Protein AF-A0A5J4FY13-F1 (afdb_monomer_lite)

Secondary structure (DSSP, 8-state):
-HHHHHHHHHHHHHHHHHHHHHHHHHHHHHHHT-TTHHHHHHHHHHHHHHHHHHHHHHH----

Radius of gyration: 14.85 Å; chains: 1; bounding box: 40×12×4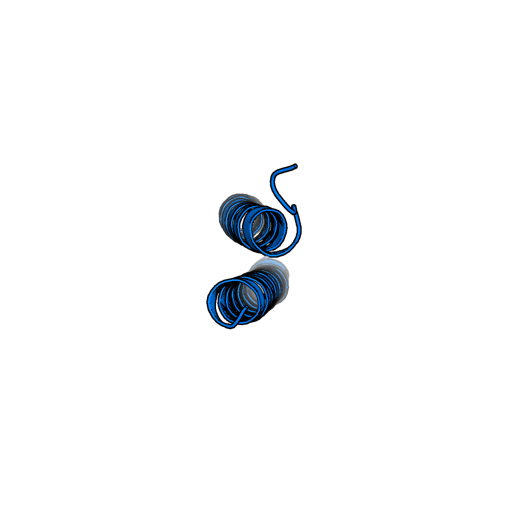2 Å

Structure (mmCIF, N/CA/C/O backbone):
data_AF-A0A5J4FY13-F1
#
_entry.id   AF-A0A5J4FY13-F1
#
loop_
_atom_site.group_PDB
_atom_site.id
_atom_site.type_symbol
_atom_site.label_atom_id
_atom_site.label_alt_id
_atom_site.label_comp_id
_atom_site.label_asym_id
_atom_site.label_entity_id
_atom_site.label_seq_id
_atom_site.pdbx_PDB_ins_code
_atom_site.Cartn_x
_atom_site.Cartn_y
_atom_site.Cartn_z
_atom_site.occupancy
_atom_site.B_iso_or_equiv
_atom_site.auth_seq_id
_atom_site.auth_comp_id
_atom_site.auth_asym_id
_atom_site.auth_atom_id
_atom_site.pdbx_PDB_model_num
ATOM 1 N N . MET A 1 1 ? -11.016 -5.052 22.300 1.00 56.47 1 MET A N 1
ATOM 2 C CA . MET A 1 1 ? -10.237 -3.906 21.764 1.00 56.47 1 MET A CA 1
ATOM 3 C C . MET A 1 1 ? -9.036 -4.352 20.931 1.00 56.47 1 MET A C 1
ATOM 5 O O . MET A 1 1 ? -8.748 -3.701 19.934 1.00 56.47 1 MET A O 1
ATOM 9 N N . THR A 1 2 ? -8.402 -5.477 21.269 1.00 61.66 2 THR A N 1
ATOM 10 C CA . THR A 1 2 ? -7.211 -6.048 20.610 1.00 61.66 2 THR A CA 1
ATOM 11 C C . THR A 1 2 ? -7.338 -6.189 19.087 1.00 61.66 2 THR A C 1
ATOM 13 O O . THR A 1 2 ? -6.446 -5.766 18.358 1.00 61.66 2 THR A O 1
ATOM 16 N N . ASN A 1 3 ? -8.490 -6.649 18.582 1.00 72.12 3 ASN A N 1
ATOM 17 C CA . ASN A 1 3 ? -8.709 -6.821 17.136 1.00 72.12 3 ASN A CA 1
ATOM 18 C C . ASN A 1 3 ? -8.673 -5.504 16.341 1.00 72.12 3 ASN A C 1
ATOM 20 O O . ASN A 1 3 ? -8.299 -5.507 15.174 1.00 72.12 3 ASN A O 1
ATOM 24 N N . LYS A 1 4 ? -9.033 -4.366 16.953 1.00 77.00 4 LYS A N 1
ATOM 25 C CA . LYS A 1 4 ? -8.997 -3.061 16.268 1.00 77.00 4 LYS A CA 1
ATOM 26 C C . LYS A 1 4 ? -7.575 -2.538 16.128 1.00 77.00 4 LYS A C 1
ATOM 28 O O . LYS A 1 4 ? -7.203 -2.066 15.061 1.00 77.00 4 LYS A O 1
ATOM 33 N N . VAL A 1 5 ? -6.783 -2.674 17.190 1.00 82.69 5 VAL A N 1
ATOM 34 C CA . VAL A 1 5 ? -5.367 -2.287 17.191 1.00 82.69 5 VAL A CA 1
ATOM 35 C C . VAL A 1 5 ? -4.584 -3.159 16.208 1.00 82.69 5 VAL A C 1
ATOM 37 O O . VAL A 1 5 ? -3.818 -2.632 15.411 1.00 82.69 5 VAL A O 1
ATOM 40 N N . SER A 1 6 ? -4.853 -4.468 16.178 1.00 82.75 6 SER A N 1
ATOM 41 C CA . SER A 1 6 ? -4.251 -5.391 15.207 1.00 82.75 6 SER A CA 1
ATOM 42 C C . SER A 1 6 ? -4.578 -5.020 13.752 1.00 82.75 6 SER A C 1
ATOM 44 O O . SER A 1 6 ? -3.672 -4.985 12.925 1.00 82.75 6 SER A O 1
ATOM 46 N N . LEU A 1 7 ? -5.831 -4.659 13.443 1.00 81.94 7 LEU A N 1
ATOM 47 C CA . LEU A 1 7 ? -6.215 -4.196 12.101 1.00 81.94 7 LEU A CA 1
ATOM 48 C C . LEU A 1 7 ? -5.524 -2.886 11.705 1.00 81.94 7 LEU A C 1
ATOM 50 O O . LEU A 1 7 ? -5.132 -2.732 10.552 1.00 81.94 7 LEU A O 1
ATOM 54 N N . ILE A 1 8 ? -5.354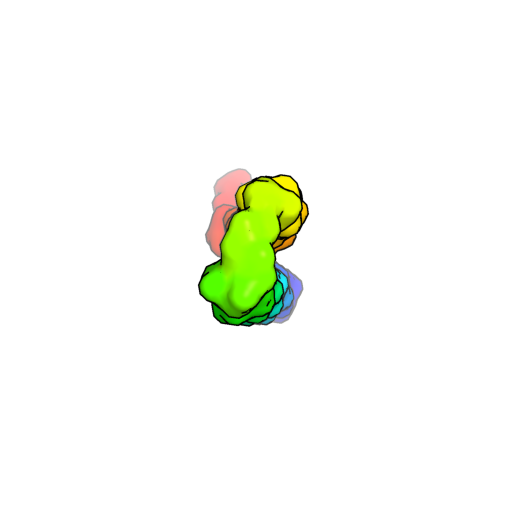 -1.954 12.645 1.00 84.69 8 ILE A N 1
ATOM 55 C CA . ILE A 1 8 ? -4.629 -0.703 12.389 1.00 84.69 8 ILE A CA 1
ATOM 56 C C . ILE A 1 8 ? -3.158 -1.002 12.086 1.00 84.69 8 ILE A C 1
ATOM 58 O O . ILE A 1 8 ? -2.651 -0.534 11.071 1.00 84.69 8 ILE A O 1
ATOM 62 N N . ILE A 1 9 ? -2.495 -1.823 12.908 1.00 88.12 9 ILE A N 1
ATOM 63 C CA . ILE A 1 9 ? -1.091 -2.212 12.699 1.00 88.12 9 ILE A CA 1
ATOM 64 C C . ILE A 1 9 ? -0.923 -2.918 11.348 1.00 88.12 9 ILE A C 1
ATOM 66 O O . ILE A 1 9 ? -0.044 -2.551 10.571 1.00 88.12 9 ILE A O 1
ATOM 70 N N . ALA A 1 10 ? -1.794 -3.879 11.030 1.00 85.94 10 ALA A N 1
ATOM 71 C CA . ALA A 1 10 ? -1.761 -4.588 9.754 1.00 85.94 10 ALA A CA 1
ATOM 72 C C . ALA A 1 10 ? -1.959 -3.638 8.561 1.00 85.94 10 ALA A C 1
ATOM 74 O O . ALA A 1 10 ? -1.219 -3.716 7.585 1.00 85.94 10 ALA A O 1
ATOM 75 N N . GLY A 1 11 ? -2.912 -2.704 8.644 1.00 84.94 11 GLY A N 1
ATOM 76 C CA . GLY A 1 11 ? -3.140 -1.717 7.589 1.00 84.94 11 GLY A CA 1
ATOM 77 C C . GLY A 1 11 ? -1.945 -0.783 7.381 1.00 84.94 11 GLY A C 1
ATOM 78 O O . GLY A 1 11 ? -1.568 -0.526 6.241 1.00 84.94 11 GLY A O 1
ATOM 79 N N . VAL A 1 12 ? -1.305 -0.329 8.465 1.00 88.50 12 VAL A N 1
ATOM 80 C CA . VAL A 1 12 ? -0.094 0.506 8.395 1.00 88.50 12 VAL A CA 1
ATOM 81 C C . VAL A 1 12 ? 1.055 -0.248 7.726 1.00 88.50 12 VAL A C 1
ATOM 83 O O . VAL A 1 12 ? 1.681 0.293 6.818 1.00 88.50 12 VAL A O 1
ATOM 86 N N . LEU A 1 13 ? 1.294 -1.506 8.110 1.00 90.25 13 LEU A N 1
ATOM 87 C CA . LEU A 1 13 ? 2.333 -2.338 7.498 1.00 90.25 13 LEU A CA 1
ATOM 88 C C . LEU A 1 13 ? 2.102 -2.524 5.993 1.00 90.25 13 LEU A C 1
ATOM 90 O O . LEU A 1 13 ? 3.027 -2.336 5.209 1.00 90.25 13 LEU A O 1
ATOM 94 N N . VAL A 1 14 ? 0.863 -2.805 5.578 1.00 88.31 14 VAL A N 1
ATOM 95 C CA . VAL A 1 14 ? 0.507 -2.969 4.157 1.00 88.31 14 VAL A CA 1
ATOM 96 C C . VAL A 1 14 ? 0.743 -1.683 3.357 1.00 88.31 14 VAL A C 1
ATOM 98 O O . VAL A 1 14 ? 1.278 -1.746 2.250 1.00 88.31 14 VAL A O 1
ATOM 101 N N . ILE A 1 15 ? 0.396 -0.512 3.907 1.00 87.44 15 ILE A N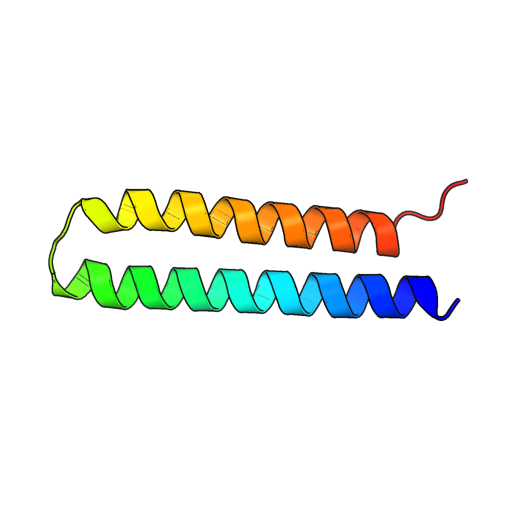 1
ATOM 102 C CA . ILE A 1 15 ? 0.654 0.776 3.241 1.00 87.44 15 ILE A CA 1
ATOM 103 C C . ILE A 1 15 ? 2.157 1.023 3.095 1.00 87.44 15 ILE A C 1
ATOM 105 O O . ILE A 1 15 ? 2.600 1.410 2.015 1.00 87.44 15 ILE A O 1
ATOM 109 N N . ILE A 1 16 ? 2.946 0.775 4.146 1.00 89.38 16 ILE A N 1
ATOM 110 C CA . ILE A 1 16 ? 4.405 0.947 4.108 1.00 89.38 16 ILE A CA 1
ATOM 111 C C . ILE A 1 16 ? 5.026 0.035 3.045 1.00 89.38 16 ILE A C 1
ATOM 113 O O . ILE A 1 16 ? 5.847 0.498 2.255 1.00 89.38 16 ILE A O 1
ATOM 117 N N . SER A 1 17 ? 4.605 -1.231 2.972 1.00 86.38 17 SER A N 1
ATOM 118 C CA . SER A 1 17 ? 5.063 -2.156 1.932 1.00 86.38 17 SER A CA 1
ATOM 119 C C . SER A 1 17 ? 4.697 -1.668 0.529 1.00 86.38 17 SER A C 1
ATOM 121 O O . SER A 1 17 ? 5.551 -1.683 -0.354 1.00 86.38 17 SER A O 1
ATOM 123 N N . GLY A 1 18 ? 3.472 -1.172 0.324 1.00 85.75 18 GLY A N 1
ATOM 124 C CA . GLY A 1 18 ? 3.062 -0.567 -0.946 1.00 85.75 18 GLY A CA 1
ATOM 125 C C . GLY A 1 18 ? 3.934 0.632 -1.331 1.00 85.75 18 GLY A C 1
ATOM 126 O O . GLY A 1 18 ? 4.427 0.709 -2.450 1.00 85.75 18 GLY A O 1
ATOM 127 N N . LEU A 1 19 ? 4.213 1.541 -0.396 1.00 85.12 19 LEU A N 1
ATOM 128 C CA . LEU A 1 19 ? 5.089 2.688 -0.654 1.00 85.12 19 LEU A CA 1
ATOM 129 C C . LEU A 1 19 ? 6.519 2.261 -1.018 1.00 85.12 19 LEU A C 1
ATOM 131 O O . LEU A 1 19 ? 7.094 2.809 -1.957 1.00 85.12 19 LEU A O 1
ATOM 135 N N . TYR A 1 20 ? 7.068 1.255 -0.332 1.00 88.19 20 TYR A N 1
ATOM 136 C CA . TYR A 1 20 ? 8.392 0.706 -0.641 1.00 88.19 20 TYR A CA 1
ATOM 137 C C . TYR A 1 20 ? 8.462 0.098 -2.042 1.00 88.19 20 TYR A C 1
ATOM 139 O O . TYR A 1 20 ? 9.418 0.347 -2.775 1.00 88.19 20 TYR A O 1
ATOM 147 N N . VAL A 1 21 ? 7.439 -0.665 -2.434 1.00 86.62 21 VAL A N 1
ATOM 148 C CA . VAL A 1 21 ? 7.354 -1.248 -3.778 1.00 86.62 21 VAL A CA 1
ATOM 149 C C . VAL A 1 21 ? 7.268 -0.143 -4.834 1.00 86.62 21 VAL A C 1
ATOM 151 O O . VAL A 1 21 ? 7.982 -0.212 -5.830 1.00 86.62 21 VAL A O 1
ATOM 154 N N . SER A 1 22 ? 6.491 0.921 -4.598 1.00 85.56 22 SER A N 1
ATOM 155 C CA . SER A 1 22 ? 6.389 2.063 -5.523 1.00 85.56 22 SER A CA 1
ATOM 156 C C . SER A 1 22 ? 7.733 2.753 -5.708 1.00 85.56 22 SER A C 1
ATOM 158 O O . SER A 1 22 ? 8.102 3.099 -6.827 1.00 85.56 22 SER A O 1
ATOM 160 N N . LEU A 1 23 ? 8.478 2.929 -4.617 1.00 84.56 23 LEU A N 1
ATOM 161 C CA . LEU A 1 23 ? 9.798 3.547 -4.641 1.00 84.56 23 LEU A CA 1
ATOM 162 C C . LEU A 1 23 ? 10.803 2.664 -5.398 1.00 84.56 23 LEU A C 1
ATOM 164 O O . LEU A 1 23 ? 11.559 3.172 -6.221 1.00 84.56 23 LEU A O 1
ATOM 168 N N . GLY A 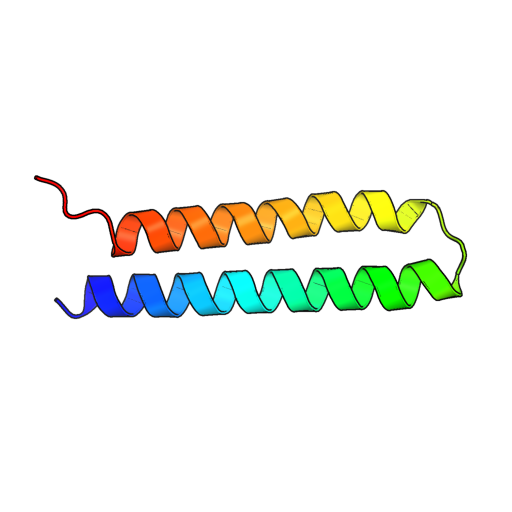1 24 ? 10.750 1.343 -5.198 1.00 82.88 24 GLY A N 1
ATOM 169 C CA . GLY A 1 24 ? 11.539 0.374 -5.961 1.00 82.88 24 GLY A CA 1
ATOM 170 C C . GLY A 1 24 ? 11.248 0.422 -7.462 1.00 82.88 24 GLY A C 1
ATOM 171 O O . GLY A 1 24 ? 12.178 0.504 -8.259 1.00 82.88 24 GLY A O 1
ATOM 172 N N . ILE A 1 25 ? 9.969 0.459 -7.847 1.00 83.44 25 ILE A N 1
ATOM 173 C CA . ILE A 1 25 ? 9.543 0.598 -9.248 1.00 83.44 25 ILE A CA 1
ATOM 174 C C . ILE A 1 25 ? 10.064 1.907 -9.840 1.00 83.44 25 ILE A C 1
ATOM 176 O O . ILE A 1 25 ? 10.583 1.903 -10.950 1.00 83.44 25 ILE A O 1
ATOM 180 N N . PHE A 1 26 ? 9.969 3.014 -9.103 1.00 80.06 26 PHE A N 1
ATOM 181 C CA . PHE A 1 26 ? 10.419 4.320 -9.580 1.00 80.06 26 PHE A CA 1
ATOM 182 C C . PHE A 1 26 ? 11.938 4.359 -9.803 1.00 80.06 26 PHE A C 1
ATOM 184 O O . PHE A 1 26 ? 12.406 4.828 -10.838 1.00 80.06 26 PHE A O 1
ATOM 191 N N . VAL A 1 27 ? 12.711 3.813 -8.859 1.00 80.94 27 VAL A N 1
ATOM 192 C CA . VAL A 1 27 ? 14.176 3.722 -8.962 1.00 80.94 27 VAL A CA 1
ATOM 193 C C . VAL A 1 27 ? 14.606 2.788 -10.094 1.00 80.94 27 VAL A C 1
ATOM 195 O O . VAL A 1 27 ? 15.602 3.064 -10.759 1.00 80.94 27 VAL A O 1
ATOM 198 N N . TYR A 1 28 ? 13.882 1.689 -10.312 1.00 77.75 28 TYR A N 1
ATOM 199 C CA . TYR A 1 28 ? 14.212 0.709 -11.344 1.00 77.75 28 TYR A CA 1
ATOM 200 C C . TYR A 1 28 ? 13.811 1.200 -12.746 1.00 77.75 28 TYR A C 1
ATOM 202 O O . TYR A 1 28 ? 14.648 1.271 -13.641 1.00 77.75 28 TYR A O 1
ATOM 210 N N . SER A 1 29 ? 12.570 1.663 -12.916 1.00 72.94 29 SER A N 1
ATOM 211 C CA . SER A 1 29 ? 12.064 2.204 -14.187 1.00 72.94 29 SER A CA 1
ATOM 212 C C . SER A 1 29 ? 12.800 3.477 -14.618 1.00 72.94 29 SER A C 1
ATOM 214 O O . SER A 1 29 ? 13.082 3.644 -15.802 1.00 72.94 29 SER A O 1
ATOM 216 N N . GLY A 1 30 ? 13.209 4.332 -13.671 1.00 68.38 30 GLY A N 1
ATOM 217 C CA . GLY A 1 30 ? 14.023 5.515 -13.965 1.00 68.38 30 GLY A CA 1
ATOM 218 C C . GLY A 1 30 ? 15.431 5.197 -14.484 1.00 68.38 30 GLY A C 1
ATOM 219 O O . GLY A 1 30 ? 16.045 6.049 -15.122 1.00 68.38 30 GLY A O 1
ATOM 220 N N . LYS A 1 31 ? 15.948 3.984 -14.242 1.00 69.75 31 LYS A N 1
ATOM 221 C CA . LYS A 1 31 ? 17.235 3.526 -14.789 1.00 69.75 31 LYS A CA 1
ATOM 222 C C . LYS A 1 31 ? 17.105 2.921 -16.182 1.00 69.75 31 LYS A C 1
ATOM 224 O O . LYS A 1 31 ? 18.027 3.069 -16.977 1.00 69.75 31 LYS A O 1
ATOM 229 N N . GLU A 1 32 ? 15.990 2.256 -16.468 1.00 67.81 32 GLU A N 1
ATOM 230 C CA . GLU A 1 32 ? 15.780 1.559 -17.745 1.00 67.81 32 GLU A CA 1
ATOM 231 C C . GLU A 1 32 ? 15.010 2.397 -18.783 1.00 67.81 32 GLU A C 1
ATOM 233 O O . GLU A 1 32 ? 14.927 2.001 -19.939 1.00 67.81 32 GLU A O 1
ATOM 238 N N . ASN A 1 33 ? 14.519 3.593 -18.418 1.00 66.06 33 ASN A N 1
ATOM 239 C CA . ASN A 1 33 ? 13.729 4.481 -19.291 1.00 66.06 33 ASN A CA 1
ATOM 240 C C . ASN A 1 33 ? 12.504 3.769 -19.900 1.00 66.06 33 ASN A C 1
ATOM 242 O O . ASN A 1 33 ? 12.069 4.038 -21.021 1.00 66.06 33 ASN A O 1
ATOM 246 N N . ASP A 1 34 ? 11.972 2.826 -19.127 1.00 63.62 34 ASP A N 1
ATOM 247 C CA . ASP A 1 34 ? 11.078 1.795 -19.613 1.00 63.62 34 ASP A CA 1
ATOM 248 C C . ASP A 1 34 ? 9.635 2.153 -19.246 1.00 63.62 34 ASP A C 1
ATOM 250 O O . ASP A 1 34 ? 9.291 2.364 -18.075 1.00 63.62 34 ASP A O 1
ATOM 254 N N . SER A 1 35 ? 8.765 2.241 -20.257 1.00 66.06 35 SER A N 1
ATOM 255 C CA . SER A 1 35 ? 7.361 2.677 -20.117 1.00 66.06 35 SER A CA 1
ATOM 256 C C . SER A 1 35 ? 6.523 1.719 -19.256 1.00 66.06 35 SER A C 1
ATOM 258 O O . SER A 1 35 ? 5.424 2.057 -18.811 1.00 66.06 35 SER A O 1
ATOM 260 N N . SER A 1 36 ? 7.057 0.524 -19.004 1.00 65.94 36 SER A N 1
ATOM 261 C CA . SER A 1 36 ? 6.504 -0.541 -18.171 1.00 65.94 36 SER A CA 1
ATOM 262 C C . SER A 1 36 ? 6.361 -0.136 -16.694 1.00 65.94 36 SER A C 1
ATOM 264 O O . SER A 1 36 ? 5.457 -0.630 -16.015 1.00 65.94 36 SER A O 1
ATOM 266 N N . GLY A 1 37 ? 7.151 0.827 -16.198 1.00 67.12 37 GLY A N 1
ATOM 267 C CA . GLY A 1 37 ? 7.082 1.316 -14.811 1.00 67.12 37 GLY A CA 1
ATOM 268 C C . GLY A 1 37 ? 5.713 1.869 -14.402 1.00 67.12 37 GLY A C 1
ATOM 269 O O . GLY A 1 37 ? 5.266 1.657 -13.272 1.00 67.12 37 GLY A O 1
ATOM 270 N N . TYR A 1 38 ? 4.989 2.495 -15.335 1.00 67.81 38 TYR A N 1
ATOM 271 C CA . TYR A 1 38 ? 3.619 2.967 -15.101 1.00 67.81 38 TYR A CA 1
ATOM 272 C C . TYR A 1 38 ? 2.637 1.821 -14.835 1.00 67.81 38 TYR A C 1
ATOM 274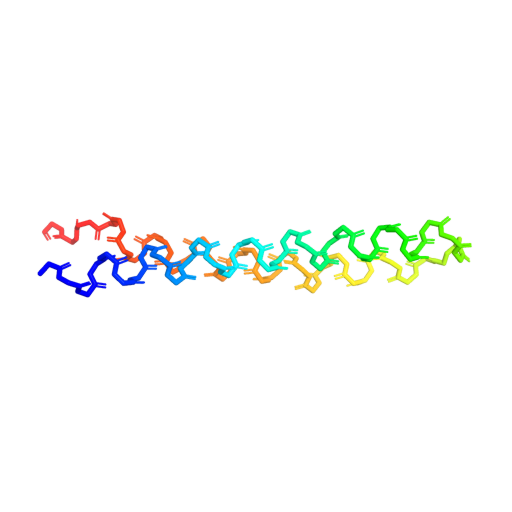 O O . TYR A 1 38 ? 1.721 1.968 -14.026 1.00 67.81 38 TYR A O 1
ATOM 282 N N . PHE A 1 39 ? 2.846 0.662 -15.463 1.00 67.62 39 PHE A N 1
ATOM 283 C CA . PHE A 1 39 ? 2.012 -0.521 -15.257 1.00 67.62 39 PHE A CA 1
ATOM 284 C C . PHE A 1 39 ? 2.205 -1.098 -13.851 1.00 67.62 39 PHE A C 1
ATOM 286 O O . PHE A 1 39 ? 1.245 -1.482 -13.182 1.00 67.62 39 PHE A O 1
ATOM 293 N N . TYR A 1 40 ? 3.444 -1.083 -13.359 1.00 72.62 40 TYR A N 1
ATOM 294 C CA . TYR A 1 40 ? 3.755 -1.531 -12.007 1.00 72.62 40 TYR A CA 1
ATOM 295 C C . TYR A 1 40 ? 3.205 -0.582 -10.932 1.00 72.62 40 TYR A C 1
ATOM 297 O O . TYR A 1 40 ? 2.751 -1.060 -9.895 1.00 72.62 40 TYR A O 1
ATOM 305 N N . LEU A 1 41 ? 3.135 0.731 -11.194 1.00 75.88 41 LEU A N 1
ATOM 306 C CA . LEU A 1 41 ? 2.513 1.708 -10.284 1.00 75.88 41 LEU A CA 1
ATOM 307 C C . LEU A 1 41 ? 1.009 1.465 -10.061 1.00 75.88 41 LEU A C 1
ATOM 309 O O . LEU A 1 41 ? 0.501 1.729 -8.965 1.00 75.88 41 LEU A O 1
ATOM 313 N N . ILE A 1 42 ? 0.292 0.937 -11.060 1.00 78.62 42 ILE A N 1
ATOM 314 C CA . ILE A 1 42 ? -1.120 0.526 -10.918 1.00 78.62 42 ILE A CA 1
ATOM 315 C C . ILE A 1 42 ? -1.234 -0.608 -9.892 1.00 78.62 42 ILE A C 1
ATOM 317 O O . ILE A 1 42 ? -2.085 -0.589 -9.003 1.00 78.62 42 ILE A O 1
ATOM 321 N N . LEU A 1 43 ? -0.327 -1.578 -9.974 1.00 77.00 43 LEU A N 1
ATOM 322 C CA . LEU A 1 43 ? -0.271 -2.711 -9.055 1.00 77.00 43 LEU A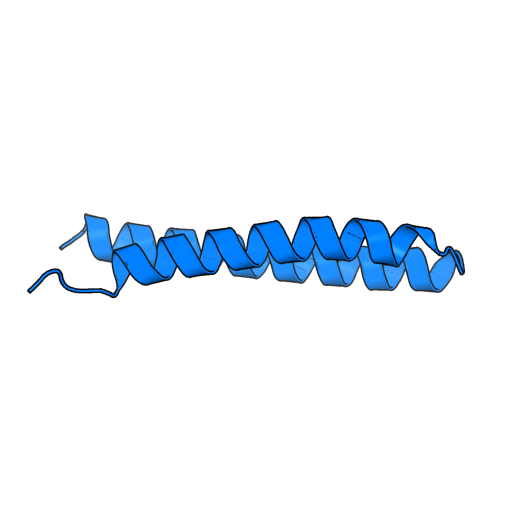 CA 1
ATOM 323 C C . LEU A 1 43 ? -0.000 -2.245 -7.619 1.00 77.00 43 LEU A C 1
ATOM 325 O O . LEU A 1 43 ? -0.650 -2.700 -6.675 1.00 77.00 43 LEU A O 1
ATOM 329 N N . THR A 1 44 ? 0.880 -1.261 -7.443 1.00 81.81 44 THR A N 1
ATOM 330 C CA . THR A 1 44 ? 1.162 -0.707 -6.120 1.00 81.81 44 THR A CA 1
ATOM 331 C C . THR A 1 44 ? 0.038 0.135 -5.544 1.00 81.81 44 THR A C 1
ATOM 333 O O . THR A 1 44 ? -0.206 0.105 -4.337 1.00 81.81 44 THR A O 1
ATOM 336 N N . SER A 1 45 ? -0.689 0.866 -6.384 1.00 80.12 45 SER A N 1
ATOM 337 C CA . SER A 1 45 ? -1.838 1.649 -5.927 1.00 80.12 45 SER A CA 1
ATOM 338 C C . SER A 1 45 ? -2.981 0.752 -5.437 1.00 80.12 45 SER A C 1
ATOM 340 O O . SER A 1 45 ? -3.616 1.089 -4.437 1.00 80.12 45 SER A O 1
ATOM 342 N N . ILE A 1 46 ? -3.167 -0.444 -6.010 1.00 85.75 46 ILE A N 1
ATOM 343 C CA . ILE A 1 46 ? -4.092 -1.463 -5.475 1.00 85.75 46 ILE A CA 1
ATOM 344 C C . ILE A 1 46 ? -3.686 -1.894 -4.055 1.00 85.75 46 ILE A C 1
ATOM 346 O O . ILE A 1 46 ? -4.539 -1.978 -3.169 1.00 85.75 46 ILE A O 1
ATOM 350 N N . ILE A 1 47 ? -2.390 -2.115 -3.805 1.00 84.31 47 ILE A N 1
ATOM 351 C CA . ILE A 1 47 ? -1.872 -2.487 -2.475 1.00 84.31 47 ILE A CA 1
ATOM 352 C C . ILE A 1 47 ? -2.166 -1.383 -1.451 1.00 84.31 47 ILE A C 1
ATOM 354 O O . ILE A 1 47 ? -2.651 -1.665 -0.352 1.00 84.31 47 ILE A O 1
ATOM 358 N N . VAL A 1 48 ? -1.943 -0.120 -1.822 1.00 83.50 48 VAL A N 1
ATOM 359 C CA . VAL A 1 48 ? -2.229 1.035 -0.957 1.00 83.50 48 VAL A CA 1
ATOM 360 C C . VAL A 1 48 ? -3.730 1.152 -0.667 1.00 83.50 48 VAL A C 1
ATOM 362 O O . VAL A 1 48 ? -4.112 1.343 0.489 1.00 83.50 48 VAL A O 1
ATOM 365 N N . ILE A 1 49 ? -4.595 0.961 -1.669 1.00 88.12 49 ILE A N 1
ATOM 366 C CA . ILE A 1 49 ? -6.058 0.960 -1.490 1.00 88.12 49 ILE A CA 1
ATOM 367 C C . ILE A 1 49 ? -6.488 -0.146 -0.517 1.00 88.12 49 ILE A C 1
ATOM 369 O O . ILE A 1 49 ? -7.271 0.113 0.401 1.00 88.12 49 ILE A O 1
ATOM 373 N N . CYS A 1 50 ? -5.948 -1.359 -0.657 1.00 85.50 50 CYS A N 1
ATOM 374 C CA . CYS A 1 50 ? -6.204 -2.457 0.276 1.00 85.50 50 CYS A CA 1
ATOM 375 C C . CYS A 1 50 ? -5.778 -2.103 1.710 1.00 85.50 50 CYS A C 1
ATOM 377 O O . CYS A 1 50 ? -6.552 -2.314 2.647 1.00 85.50 50 CYS A O 1
ATOM 379 N N . GLY A 1 51 ? -4.600 -1.498 1.888 1.00 82.06 51 GLY A N 1
ATOM 380 C CA . GLY A 1 51 ? -4.129 -1.014 3.188 1.00 82.06 51 GLY A CA 1
ATOM 381 C C . GLY A 1 51 ? -5.073 0.014 3.821 1.00 82.06 51 GLY A C 1
ATOM 382 O O . GLY A 1 51 ? -5.434 -0.112 4.994 1.00 82.06 51 GLY A O 1
ATOM 383 N N . ILE A 1 52 ? -5.566 0.974 3.030 1.00 85.88 52 ILE A N 1
ATOM 384 C CA . ILE A 1 52 ? -6.543 1.982 3.472 1.00 85.88 52 ILE A CA 1
ATOM 385 C C . ILE A 1 52 ? -7.868 1.329 3.888 1.00 85.88 52 ILE A C 1
ATOM 387 O O . ILE A 1 52 ? -8.437 1.696 4.917 1.00 85.88 52 ILE A O 1
ATOM 391 N N . LEU A 1 53 ? -8.368 0.341 3.138 1.00 85.69 53 LEU A N 1
ATOM 392 C CA . LEU A 1 53 ? -9.605 -0.374 3.480 1.00 85.69 53 LEU A CA 1
ATOM 393 C C . LEU A 1 53 ? -9.482 -1.155 4.798 1.00 85.69 53 LEU A C 1
ATOM 395 O O . LEU A 1 53 ? -10.427 -1.172 5.593 1.00 85.69 53 LEU A O 1
ATOM 399 N N . ILE A 1 54 ? -8.323 -1.767 5.053 1.00 83.75 54 ILE A N 1
ATOM 400 C CA . ILE A 1 54 ? -8.022 -2.467 6.311 1.00 83.75 54 ILE A CA 1
ATOM 401 C C . ILE A 1 54 ? -7.988 -1.472 7.479 1.00 83.75 54 ILE A C 1
ATOM 403 O O . ILE A 1 54 ? -8.669 -1.681 8.487 1.00 83.75 54 ILE A O 1
ATOM 407 N N . LEU A 1 55 ? -7.284 -0.348 7.317 1.00 84.19 55 LEU A N 1
ATOM 408 C CA . LEU A 1 55 ? -7.243 0.743 8.298 1.00 84.19 55 LEU A CA 1
ATOM 409 C C . LEU A 1 55 ? -8.638 1.292 8.596 1.00 84.19 55 LEU A C 1
ATOM 411 O O . LEU A 1 55 ? -9.013 1.463 9.756 1.00 84.19 55 LEU A O 1
ATOM 415 N N . ARG A 1 56 ? -9.453 1.489 7.557 1.00 82.38 56 ARG A N 1
ATOM 416 C CA . ARG A 1 56 ? -10.829 1.970 7.687 1.00 82.38 56 ARG A CA 1
ATOM 417 C C . ARG A 1 56 ? -11.686 1.015 8.521 1.00 82.38 56 ARG A C 1
ATOM 419 O O . ARG A 1 56 ? -12.456 1.487 9.352 1.00 82.38 56 ARG A O 1
ATOM 426 N N . LYS A 1 57 ? -11.521 -0.306 8.372 1.00 81.38 57 LYS A N 1
ATOM 427 C CA . LYS A 1 57 ? -12.192 -1.311 9.222 1.00 81.38 57 LYS A CA 1
ATOM 428 C C . LYS A 1 57 ? -11.701 -1.296 10.675 1.00 81.38 57 LYS A C 1
ATOM 430 O O . LYS A 1 57 ? -12.493 -1.562 11.575 1.00 81.38 57 LYS A O 1
ATOM 435 N N . GLY A 1 58 ? -10.427 -0.984 10.913 1.00 75.06 58 GLY A N 1
ATOM 436 C CA . GLY A 1 58 ? -9.866 -0.843 12.261 1.00 75.06 58 GLY A CA 1
ATOM 437 C C . GLY A 1 58 ? -10.338 0.421 12.995 1.00 75.06 58 GLY A C 1
ATOM 438 O O . GLY A 1 58 ? -10.618 0.364 14.195 1.00 75.06 58 GLY A O 1
ATOM 439 N N . ILE A 1 59 ? -10.468 1.540 12.270 1.00 78.38 59 ILE A N 1
ATOM 440 C CA . ILE A 1 59 ? -10.793 2.870 12.818 1.00 78.38 59 ILE A CA 1
ATOM 441 C C . ILE A 1 59 ? -12.304 3.110 12.914 1.00 78.38 59 ILE A C 1
ATOM 443 O O . ILE A 1 59 ? -12.770 3.647 13.923 1.00 78.38 59 ILE A O 1
ATOM 447 N N . ILE A 1 60 ? -13.093 2.722 11.902 1.00 78.31 60 ILE A N 1
ATOM 448 C CA . ILE A 1 60 ? -14.541 2.964 11.912 1.00 78.31 60 ILE A CA 1
ATOM 449 C C . ILE A 1 60 ? -15.181 2.124 13.018 1.00 78.31 60 ILE A C 1
ATOM 451 O O . ILE A 1 60 ? -15.359 0.908 12.932 1.00 78.31 60 ILE A O 1
ATOM 455 N N . LYS A 1 61 ? -15.555 2.812 14.095 1.00 59.81 61 LYS A N 1
ATOM 456 C CA . LYS A 1 61 ? -16.431 2.289 15.134 1.00 59.81 61 LYS A CA 1
ATOM 457 C C . LYS A 1 61 ? -17.816 2.164 14.489 1.00 59.81 61 LYS A C 1
ATOM 459 O O . LYS A 1 61 ? -18.458 3.179 14.243 1.00 59.81 61 LYS A O 1
ATOM 464 N N . LYS A 1 62 ? -18.244 0.936 14.162 1.00 55.66 62 LYS A N 1
ATOM 465 C CA . LYS A 1 62 ? -19.659 0.645 13.869 1.00 55.66 62 LYS A CA 1
ATOM 466 C C . LYS A 1 62 ? -20.472 1.269 15.013 1.00 55.66 62 LYS A C 1
ATOM 468 O O . LYS A 1 62 ? -20.187 0.952 16.171 1.00 55.66 62 LYS A O 1
ATOM 473 N N . ARG A 1 63 ? -21.320 2.243 14.681 1.00 50.69 63 ARG A N 1
ATOM 474 C CA . ARG A 1 63 ? -22.257 2.866 15.618 1.00 50.69 63 ARG A CA 1
ATOM 475 C C . ARG A 1 63 ? -23.358 1.865 15.928 1.00 50.69 63 ARG A C 1
ATOM 477 O O . ARG A 1 63 ? -23.724 1.128 14.983 1.00 50.69 63 ARG A O 1
#

Sequence (63 aa):
MTNKVSLIIAGVLVIISGLYVSLGIFVYSGKENDSSGYFYLILTSIIVICGILILRKGIIKKR

pLDDT: mean 78.24, std 9.44, range [50.69, 90.25]

Organism: NCBI:txid2494560

Foldseek 3Di:
DVVLVVLQVQLVVLLVVLVVQLVVLCVVCVVVVDPCSVVSNVVSVVSNVVSVVSNCVSPDDPD